Protein AF-A0A3S1H1I8-F1 (afdb_monomer_lite)

Radius of gyration: 15.58 Å; chains: 1; bounding box: 34×15×45 Å

Secondary structure (DSSP, 8-state):
---GGG-EEEEEEEESTTSSS--EEEEEEE-TTS-EEEEE----B---TTSTT---B----

Sequence (61 aa):
MANRENAELVFAPLGGVGEIGMNLALYGYGPADGREWIIVDVGVTFPDSAHPGVDLILPDT

Structure (mmCIF, N/CA/C/O backbone):
data_AF-A0A3S1H1I8-F1
#
_entry.id   AF-A0A3S1H1I8-F1
#
loop_
_atom_site.group_PDB
_atom_site.id
_atom_site.type_symbol
_atom_site.label_atom_id
_atom_site.label_alt_id
_atom_site.label_comp_id
_atom_site.label_asym_id
_atom_site.label_entity_id
_atom_site.label_seq_id
_atom_site.pdbx_PDB_ins_code
_atom_site.Cartn_x
_atom_site.Cartn_y
_atom_site.Cartn_z
_atom_site.occupancy
_atom_site.B_iso_or_equiv
_atom_site.auth_seq_id
_atom_site.auth_comp_id
_atom_site.auth_asym_id
_atom_site.auth_atom_id
_atom_site.pdbx_PDB_model_num
ATOM 1 N N . MET A 1 1 ? -19.102 6.386 12.692 1.00 60.16 1 MET A N 1
ATOM 2 C CA . MET A 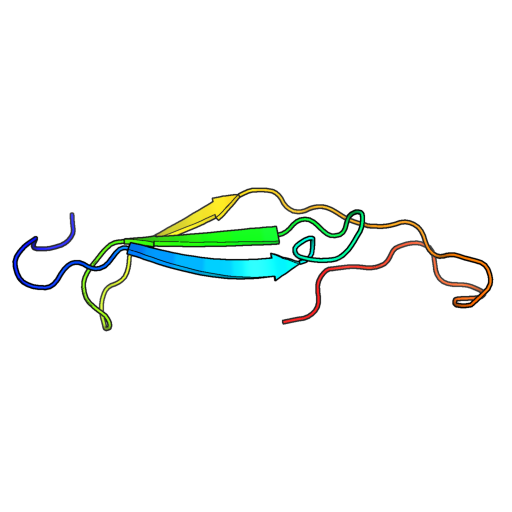1 1 ? -17.961 6.794 13.535 1.00 60.16 1 MET A CA 1
ATOM 3 C C . MET A 1 1 ? -17.701 5.690 14.533 1.00 60.16 1 MET A C 1
ATOM 5 O O . MET A 1 1 ? -18.590 5.386 15.322 1.00 60.16 1 MET A O 1
ATOM 9 N N . ALA A 1 2 ? -16.523 5.074 14.452 1.00 59.94 2 ALA A N 1
ATOM 10 C CA . ALA A 1 2 ? -16.118 3.968 15.312 1.00 59.94 2 ALA A CA 1
ATOM 11 C C . ALA A 1 2 ? -16.299 4.287 16.809 1.00 59.94 2 ALA A C 1
ATOM 13 O O . ALA A 1 2 ? -15.914 5.358 17.286 1.00 59.94 2 ALA A O 1
ATOM 14 N N . ASN A 1 3 ? -16.879 3.340 17.550 1.00 68.44 3 ASN A N 1
ATOM 15 C CA . ASN A 1 3 ? -16.900 3.366 19.010 1.00 68.44 3 ASN A CA 1
ATOM 16 C C . ASN A 1 3 ? -15.447 3.324 19.523 1.00 68.44 3 ASN A C 1
ATOM 18 O O . ASN A 1 3 ? -14.678 2.448 19.131 1.00 68.44 3 ASN A O 1
ATOM 22 N N . ARG A 1 4 ? -15.067 4.285 20.374 1.00 71.69 4 ARG A N 1
ATOM 23 C CA . ARG A 1 4 ? -13.685 4.468 20.842 1.00 71.69 4 ARG A CA 1
ATOM 24 C C . ARG A 1 4 ? -13.187 3.370 21.775 1.00 71.69 4 ARG A C 1
ATOM 26 O O . ARG A 1 4 ? -11.976 3.223 21.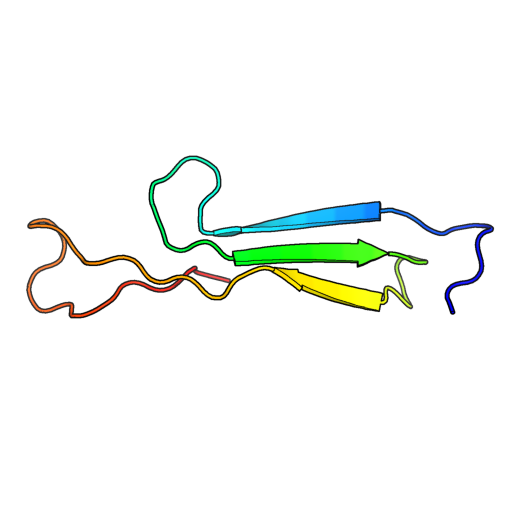886 1.00 71.69 4 ARG A O 1
ATOM 33 N N . GLU A 1 5 ? -14.072 2.622 22.431 1.00 79.06 5 GLU A N 1
ATOM 34 C CA . GLU A 1 5 ? -13.655 1.714 23.508 1.00 79.06 5 GLU A CA 1
ATOM 35 C C . GLU A 1 5 ? -12.777 0.540 23.044 1.00 79.06 5 GLU A C 1
ATOM 37 O O . GLU A 1 5 ? -12.023 0.027 23.858 1.00 79.06 5 GLU A O 1
ATOM 42 N N . ASN A 1 6 ? -12.776 0.190 21.749 1.00 87.31 6 ASN A N 1
ATOM 43 C CA . ASN A 1 6 ? -11.892 -0.830 21.155 1.00 87.31 6 ASN A CA 1
ATOM 44 C C . ASN A 1 6 ? -11.298 -0.381 19.804 1.00 87.31 6 ASN A C 1
ATOM 46 O O . ASN A 1 6 ? -11.048 -1.198 18.919 1.00 87.31 6 ASN A O 1
ATOM 50 N N . ALA A 1 7 ? -11.145 0.928 19.592 1.00 92.50 7 ALA A N 1
ATOM 51 C CA . ALA A 1 7 ? -10.634 1.440 18.327 1.00 92.50 7 ALA A CA 1
ATOM 52 C C . ALA A 1 7 ? -9.105 1.344 18.268 1.00 92.50 7 ALA A C 1
ATOM 54 O O . ALA A 1 7 ? -8.404 1.935 19.087 1.00 92.50 7 ALA A O 1
ATOM 55 N N . GLU A 1 8 ? -8.587 0.669 17.246 1.00 95.31 8 GLU A N 1
ATOM 56 C CA . GLU A 1 8 ? -7.151 0.599 16.973 1.00 95.31 8 GLU A CA 1
ATOM 57 C C . GLU A 1 8 ? -6.806 1.414 15.728 1.00 95.31 8 GLU A C 1
ATOM 59 O O . GLU A 1 8 ? -7.633 1.542 14.825 1.00 95.31 8 GLU A O 1
ATOM 64 N N . LEU A 1 9 ? -5.566 1.898 15.645 1.00 95.94 9 LEU A N 1
ATOM 65 C CA . LEU A 1 9 ? -4.977 2.379 14.398 1.00 95.94 9 LEU A CA 1
ATOM 66 C C . LEU A 1 9 ? -4.105 1.266 13.811 1.00 95.94 9 LEU A C 1
ATOM 68 O O . LEU A 1 9 ? -3.137 0.846 14.440 1.00 95.94 9 LEU A O 1
ATOM 72 N N . VAL A 1 10 ? -4.441 0.809 12.609 1.00 97.19 10 VAL A N 1
ATOM 73 C CA . VAL A 1 10 ? -3.684 -0.200 11.864 1.00 97.19 10 VAL A CA 1
ATOM 74 C C . VAL A 1 10 ? -3.044 0.452 10.652 1.00 97.19 10 VAL A C 1
ATOM 76 O O . VAL A 1 10 ? -3.702 1.184 9.913 1.00 97.19 10 VAL A O 1
ATOM 79 N N . PHE A 1 11 ? -1.764 0.158 10.454 1.00 96.94 11 PHE A N 1
ATOM 80 C CA . PHE A 1 11 ? -1.020 0.494 9.251 1.00 96.94 11 PHE A CA 1
ATOM 81 C C . PHE A 1 11 ? -0.707 -0.793 8.491 1.00 96.94 11 PHE A C 1
ATOM 83 O O . PHE A 1 11 ? -0.097 -1.704 9.049 1.00 96.94 11 PHE A O 1
ATOM 90 N N . ALA A 1 12 ? -1.137 -0.859 7.235 1.00 95.88 12 ALA A N 1
ATOM 91 C CA . ALA A 1 12 ? -0.890 -1.979 6.339 1.00 95.88 12 ALA A CA 1
ATOM 92 C C . ALA A 1 12 ? -0.270 -1.446 5.037 1.00 95.88 12 ALA A C 1
ATOM 94 O O . ALA A 1 12 ? -0.996 -0.940 4.175 1.00 95.88 12 ALA A O 1
ATOM 95 N N . PRO A 1 13 ? 1.067 -1.486 4.900 1.00 95.06 13 PRO A N 1
ATOM 96 C CA . PRO A 1 13 ? 1.721 -1.126 3.653 1.00 95.06 13 PRO A CA 1
ATOM 97 C C . PRO A 1 13 ? 1.589 -2.281 2.661 1.00 95.06 13 PRO A C 1
ATOM 99 O O . PRO A 1 13 ? 2.125 -3.359 2.899 1.00 95.06 13 PRO A O 1
ATOM 102 N N . LEU A 1 14 ? 0.878 -2.050 1.559 1.00 95.12 14 LEU A N 1
ATOM 103 C CA . LEU A 1 14 ? 0.770 -3.004 0.451 1.00 95.12 14 LEU A CA 1
ATOM 104 C C . LEU A 1 14 ? 1.799 -2.726 -0.653 1.00 95.12 14 LEU A C 1
ATOM 106 O O . LEU A 1 14 ? 1.990 -3.543 -1.542 1.00 95.12 14 LEU A O 1
ATOM 110 N N . GLY A 1 15 ? 2.495 -1.590 -0.595 1.00 94.69 15 GLY A N 1
ATOM 111 C CA . GLY A 1 15 ? 3.645 -1.325 -1.450 1.00 94.69 15 GLY A CA 1
ATOM 112 C C . GLY A 1 15 ? 4.422 -0.068 -1.056 1.00 94.69 15 GLY A C 1
ATOM 113 O O . GLY A 1 15 ? 3.930 0.783 -0.309 1.00 94.69 15 GLY A O 1
ATOM 114 N N . GLY A 1 16 ? 5.666 0.022 -1.531 1.00 93.12 16 GLY A N 1
ATOM 115 C CA . GLY A 1 16 ? 6.591 1.142 -1.307 1.00 93.12 16 GLY A CA 1
ATOM 116 C C . GLY A 1 16 ? 7.390 1.105 -0.001 1.00 93.12 16 GLY A C 1
ATOM 117 O O . GLY A 1 16 ? 8.401 1.795 0.121 1.00 93.12 16 GLY A O 1
ATOM 118 N N . VAL A 1 17 ? 7.015 0.285 0.986 1.00 93.94 17 VAL A N 1
ATOM 119 C CA . VAL A 1 17 ? 7.831 0.128 2.203 1.00 93.94 17 VAL A CA 1
ATOM 120 C C . V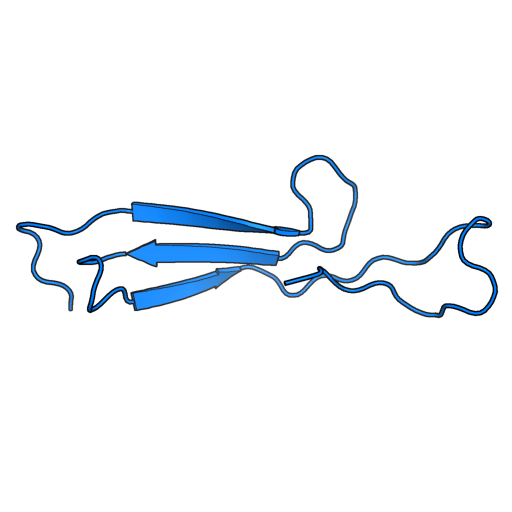AL A 1 17 ? 9.007 -0.806 1.929 1.00 93.94 17 VAL A C 1
ATOM 122 O O . VAL A 1 17 ? 8.817 -1.984 1.658 1.00 93.94 17 VAL A O 1
ATOM 125 N N . GLY A 1 18 ? 10.228 -0.280 2.059 1.00 92.06 18 GLY A N 1
ATOM 126 C CA . GLY A 1 18 ? 11.469 -1.033 1.836 1.00 92.06 18 GLY A CA 1
ATOM 127 C C . GLY A 1 18 ? 11.972 -1.015 0.389 1.00 92.06 18 GLY A C 1
ATOM 128 O O . GLY A 1 18 ? 13.056 -1.530 0.127 1.00 92.06 18 GLY A O 1
ATOM 129 N N . GLU A 1 19 ? 11.237 -0.379 -0.523 1.00 91.25 19 GLU A N 1
ATOM 130 C CA . GLU A 1 19 ? 11.529 -0.324 -1.958 1.00 91.25 19 GLU A CA 1
ATOM 131 C C . GLU A 1 19 ? 11.261 1.082 -2.525 1.00 91.25 19 GLU A C 1
ATOM 133 O O . GLU A 1 19 ? 10.821 1.982 -1.809 1.00 91.25 19 GLU A O 1
ATOM 138 N N . ILE A 1 20 ? 11.554 1.299 -3.811 1.00 90.56 20 ILE A N 1
ATOM 139 C CA . ILE A 1 20 ? 11.274 2.565 -4.502 1.00 90.56 20 ILE A CA 1
ATOM 140 C C . ILE A 1 20 ? 10.058 2.392 -5.421 1.00 90.56 20 ILE A C 1
ATOM 142 O O . ILE A 1 20 ? 10.082 1.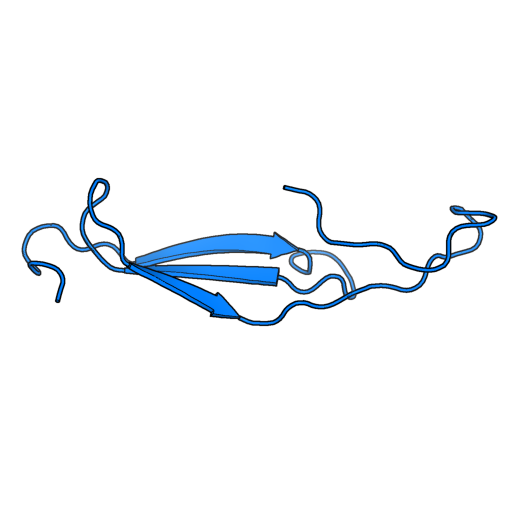603 -6.365 1.00 90.56 20 ILE A O 1
ATOM 146 N N . GLY A 1 21 ? 9.026 3.204 -5.182 1.00 92.88 21 GLY A N 1
ATOM 147 C CA . GLY A 1 21 ? 7.788 3.233 -5.965 1.00 92.88 21 GLY A CA 1
ATOM 148 C C . GLY A 1 21 ? 6.779 2.158 -5.541 1.00 92.88 21 GLY A C 1
ATOM 149 O O . GLY A 1 21 ? 6.887 1.619 -4.447 1.00 92.88 21 GLY A O 1
ATOM 150 N N . MET A 1 22 ? 5.747 1.907 -6.359 1.00 94.75 22 MET A N 1
ATOM 151 C CA . MET A 1 22 ? 4.585 1.071 -5.991 1.00 94.75 22 MET A CA 1
ATOM 152 C C . MET A 1 22 ? 3.964 1.483 -4.643 1.00 94.75 22 MET A C 1
ATOM 154 O O . MET A 1 22 ? 3.565 0.638 -3.850 1.00 94.75 22 MET A O 1
ATOM 158 N N . ASN A 1 23 ? 3.920 2.783 -4.335 1.00 95.69 23 ASN A N 1
ATOM 159 C CA . ASN A 1 23 ? 3.416 3.250 -3.041 1.00 95.69 23 ASN A CA 1
ATOM 160 C C . ASN A 1 23 ? 1.921 2.938 -2.903 1.00 95.69 23 ASN A C 1
ATOM 162 O O . ASN A 1 23 ? 1.108 3.458 -3.670 1.00 95.69 23 ASN A O 1
ATOM 166 N N . LEU A 1 24 ? 1.564 2.128 -1.908 1.00 97.00 24 LEU A N 1
ATOM 167 C CA . LEU A 1 24 ? 0.179 1.843 -1.549 1.00 97.00 24 LEU A CA 1
ATOM 168 C C . LEU A 1 24 ? 0.103 1.543 -0.055 1.00 97.00 24 LEU A C 1
ATOM 170 O O . LEU A 1 24 ? 0.584 0.511 0.415 1.00 97.00 24 LEU A O 1
ATOM 174 N N . ALA A 1 25 ? -0.511 2.447 0.701 1.00 96.19 25 ALA A N 1
ATOM 175 C CA . ALA A 1 25 ? -0.665 2.303 2.141 1.00 96.19 25 ALA A CA 1
ATOM 176 C C . ALA A 1 25 ? -2.136 2.335 2.545 1.00 96.19 25 ALA A C 1
ATOM 178 O O . ALA A 1 25 ? -2.897 3.194 2.099 1.00 96.19 25 ALA A O 1
ATOM 179 N N . LEU A 1 26 ? -2.520 1.442 3.458 1.00 96.81 26 LEU A N 1
ATOM 180 C CA . LEU A 1 26 ? -3.801 1.516 4.145 1.00 96.81 26 LEU A CA 1
ATOM 181 C C . LEU A 1 26 ? -3.620 1.938 5.594 1.00 96.81 26 LEU A C 1
ATOM 183 O O . LEU A 1 26 ? -2.833 1.362 6.350 1.00 96.81 26 LEU A O 1
ATOM 187 N N . TYR A 1 27 ? -4.434 2.910 5.985 1.00 97.50 27 TYR A N 1
ATOM 188 C CA . TYR A 1 27 ? -4.646 3.291 7.370 1.00 97.50 27 TYR A CA 1
ATOM 189 C C . TYR A 1 27 ? -6.064 2.913 7.757 1.00 97.50 27 TYR A C 1
ATOM 191 O O . TYR A 1 27 ? -7.029 3.393 7.164 1.00 97.50 27 TYR A O 1
ATOM 199 N N . GLY A 1 28 ? -6.194 2.039 8.745 1.00 96.88 28 GLY A N 1
ATOM 200 C CA . GLY A 1 28 ? -7.483 1.591 9.247 1.00 96.88 28 GLY A CA 1
ATOM 201 C C . GLY A 1 28 ? -7.706 2.056 10.676 1.00 96.88 28 GLY A C 1
ATOM 202 O O . GLY A 1 28 ? -6.856 1.822 11.534 1.00 96.88 28 GLY A O 1
ATOM 203 N N . TYR A 1 29 ? -8.859 2.655 10.963 1.00 96.12 29 TYR A N 1
ATOM 204 C CA . TYR A 1 29 ? -9.228 3.089 12.308 1.00 96.12 29 TYR A CA 1
ATOM 205 C C . TYR A 1 29 ? -10.583 2.523 12.736 1.00 96.12 29 TYR A C 1
ATOM 207 O O . TYR A 1 29 ? -11.559 2.580 11.990 1.00 96.12 29 TYR A O 1
ATOM 215 N N . GLY A 1 30 ? -10.646 1.976 13.951 1.00 95.38 30 GLY A N 1
ATOM 216 C CA . GLY A 1 30 ? -11.870 1.416 14.528 1.00 95.38 30 GLY A CA 1
ATOM 217 C C . GLY A 1 30 ? -11.694 0.003 15.091 1.00 95.38 30 GLY A C 1
ATOM 218 O O . GLY A 1 30 ? -10.559 -0.472 15.188 1.00 95.38 30 GLY A O 1
ATOM 219 N N . PRO A 1 31 ? -12.795 -0.644 15.513 1.00 94.44 31 PRO A N 1
ATOM 220 C CA . PRO A 1 31 ? -12.768 -2.015 16.017 1.00 94.44 31 PRO A CA 1
ATOM 221 C C . PRO A 1 31 ? -12.426 -3.007 14.899 1.00 94.44 31 PRO A C 1
ATOM 223 O O . PRO A 1 31 ? -12.637 -2.722 13.720 1.00 94.44 31 PRO A O 1
ATOM 226 N N . ALA A 1 32 ? -11.902 -4.181 15.258 1.00 90.81 32 ALA A N 1
ATOM 227 C CA . ALA A 1 32 ? -11.400 -5.163 14.293 1.00 90.81 32 ALA A CA 1
ATOM 228 C C . ALA A 1 32 ? -12.443 -5.619 13.249 1.00 90.81 32 ALA A C 1
ATOM 230 O O . ALA A 1 32 ? -12.092 -5.821 12.090 1.00 90.81 32 ALA A O 1
ATOM 231 N N . ASP A 1 33 ? -13.712 -5.738 13.640 1.00 91.56 33 ASP A N 1
ATOM 232 C CA . ASP A 1 33 ? -14.849 -6.178 12.818 1.00 91.56 33 ASP A CA 1
ATOM 233 C C . ASP A 1 33 ? -15.581 -5.037 12.086 1.00 91.56 33 ASP A C 1
ATOM 235 O O . ASP A 1 33 ? -16.465 -5.288 11.268 1.00 91.56 33 ASP A O 1
ATOM 239 N N . GLY A 1 34 ? -15.209 -3.784 12.352 1.00 91.50 34 GLY A N 1
ATOM 240 C CA . GLY A 1 34 ? -15.879 -2.590 11.828 1.00 91.50 34 GLY A CA 1
ATOM 241 C C . GLY A 1 34 ? -14.909 -1.471 11.467 1.00 91.50 34 GLY A C 1
ATOM 242 O O . GLY A 1 34 ? -15.236 -0.295 11.624 1.00 91.50 34 GLY A O 1
ATOM 243 N N . ARG A 1 35 ? -13.693 -1.831 11.052 1.00 93.81 35 ARG A N 1
ATOM 244 C CA . ARG A 1 35 ? -12.623 -0.876 10.765 1.00 93.81 35 ARG A CA 1
ATOM 245 C C . ARG A 1 35 ? -12.956 -0.050 9.523 1.00 93.81 35 ARG A C 1
ATOM 247 O O . ARG A 1 35 ? -13.230 -0.600 8.458 1.00 93.81 35 ARG A O 1
ATOM 254 N N . GLU A 1 36 ? -12.899 1.270 9.663 1.00 95.81 36 GLU A N 1
ATOM 255 C CA . GLU A 1 36 ? -12.985 2.208 8.544 1.00 95.81 36 GLU A CA 1
ATOM 256 C C . GLU A 1 36 ? -11.573 2.415 7.974 1.00 95.81 36 GLU A C 1
ATOM 258 O O . GLU A 1 36 ? -10.607 2.517 8.733 1.00 95.81 36 GLU A O 1
ATOM 263 N N . TRP A 1 37 ? -11.438 2.460 6.647 1.00 96.50 37 TRP A N 1
ATOM 264 C CA . TRP A 1 37 ? -10.139 2.467 5.967 1.00 96.50 37 TRP A CA 1
ATOM 265 C C . TRP A 1 37 ? -9.950 3.702 5.093 1.00 96.50 37 TRP A C 1
ATOM 267 O O . TRP A 1 37 ? -10.879 4.167 4.435 1.00 96.50 37 TRP A O 1
ATOM 277 N N . ILE A 1 38 ? -8.713 4.188 5.051 1.00 97.50 38 ILE A N 1
ATOM 278 C CA . ILE A 1 38 ? -8.233 5.206 4.123 1.00 97.50 38 ILE A CA 1
ATOM 279 C C . ILE A 1 38 ? -7.076 4.600 3.339 1.00 97.50 38 ILE A C 1
ATOM 281 O O . ILE A 1 38 ? -6.122 4.085 3.925 1.00 97.50 38 ILE A O 1
ATOM 285 N N . ILE A 1 39 ? -7.168 4.692 2.016 1.00 97.12 39 ILE A N 1
ATOM 286 C CA . ILE A 1 39 ? -6.065 4.393 1.106 1.00 97.12 39 ILE A CA 1
ATOM 287 C C . ILE A 1 39 ? -5.278 5.682 0.889 1.00 97.12 39 ILE A C 1
ATOM 289 O O . ILE A 1 39 ? -5.864 6.739 0.642 1.00 97.12 39 ILE A O 1
ATOM 293 N N . VAL A 1 40 ? -3.958 5.586 0.983 1.00 96.75 40 VAL A N 1
ATOM 294 C CA . VAL A 1 40 ? -3.027 6.663 0.660 1.00 96.75 40 VAL A CA 1
ATOM 295 C C . VAL A 1 40 ? -2.142 6.189 -0.484 1.00 96.75 40 VAL A C 1
ATOM 297 O O . VAL A 1 40 ? -1.465 5.167 -0.363 1.00 96.75 40 VAL A O 1
ATOM 300 N N . ASP A 1 41 ? -2.168 6.970 -1.564 1.00 96.75 41 ASP A N 1
ATOM 301 C CA . ASP A 1 41 ? -1.562 6.696 -2.866 1.00 96.75 41 ASP A CA 1
ATOM 302 C C . ASP A 1 41 ? -2.070 5.431 -3.573 1.00 96.75 41 ASP A C 1
ATOM 304 O O . ASP A 1 41 ? -2.677 4.535 -2.993 1.00 96.75 41 ASP A O 1
ATOM 308 N N . VAL A 1 42 ? -1.840 5.403 -4.884 1.00 95.12 42 VAL A N 1
ATOM 309 C CA . VAL A 1 42 ? -2.014 4.233 -5.753 1.00 95.12 42 VAL A CA 1
ATOM 310 C C . VAL A 1 42 ? -0.879 4.273 -6.777 1.00 95.12 42 VAL A C 1
ATOM 312 O O . VAL A 1 42 ? -1.074 4.499 -7.971 1.00 95.12 42 VAL A O 1
ATOM 315 N N . GLY A 1 43 ? 0.346 4.222 -6.261 1.00 94.81 43 GLY A N 1
ATOM 316 C CA . GLY A 1 43 ? 1.566 4.376 -7.035 1.00 94.81 43 GLY A CA 1
ATOM 317 C C . GLY A 1 43 ? 1.867 3.160 -7.906 1.00 94.81 43 GLY A C 1
ATOM 318 O O . GLY A 1 43 ? 1.476 2.035 -7.607 1.00 94.81 43 GLY A O 1
ATOM 319 N N . VAL A 1 44 ? 2.632 3.400 -8.966 1.00 95.56 44 VAL A N 1
ATOM 320 C CA . VAL A 1 44 ? 3.161 2.375 -9.874 1.00 95.56 44 VAL A CA 1
ATOM 321 C C . VAL A 1 44 ? 4.678 2.506 -9.956 1.00 95.56 44 VAL A C 1
ATOM 323 O O . VAL A 1 44 ? 5.220 3.574 -9.657 1.00 95.56 44 VAL A O 1
ATOM 326 N N . THR A 1 45 ? 5.361 1.445 -10.379 1.00 95.12 45 THR A N 1
ATOM 327 C CA . THR A 1 45 ? 6.800 1.478 -10.680 1.00 95.12 45 THR A CA 1
ATOM 328 C C . THR A 1 45 ? 7.059 1.073 -12.117 1.00 95.12 45 THR A C 1
ATOM 330 O O . THR A 1 45 ? 6.369 0.222 -12.677 1.00 95.12 45 THR A O 1
ATOM 333 N N . PHE A 1 46 ? 8.072 1.693 -12.717 1.00 94.38 46 PHE A N 1
ATOM 334 C CA . PHE A 1 46 ? 8.568 1.278 -14.018 1.00 94.38 46 PHE A CA 1
ATOM 335 C C . PHE A 1 46 ? 9.532 0.094 -13.876 1.00 94.38 46 PHE A C 1
ATOM 337 O O . PHE A 1 46 ? 10.382 0.111 -12.984 1.00 94.38 46 PHE A O 1
ATOM 344 N N . PRO A 1 47 ? 9.417 -0.915 -14.750 1.00 92.75 47 PRO A N 1
ATOM 345 C CA . PRO A 1 47 ? 10.274 -2.089 -14.722 1.00 92.75 47 PRO A CA 1
ATOM 346 C C . PRO A 1 47 ? 11.718 -1.758 -15.100 1.00 92.75 47 PRO A C 1
ATOM 348 O O . PRO A 1 47 ? 12.002 -0.803 -15.825 1.00 92.75 47 PRO A O 1
ATOM 351 N N . ASP A 1 48 ? 12.633 -2.596 -14.626 1.00 92.56 48 ASP A N 1
ATOM 352 C CA . ASP A 1 48 ? 14.043 -2.577 -14.996 1.00 92.56 48 ASP A CA 1
ATOM 353 C C . ASP A 1 48 ? 14.377 -3.695 -16.001 1.00 92.56 48 ASP A C 1
ATOM 355 O O . ASP A 1 48 ? 13.507 -4.396 -16.526 1.00 92.56 48 ASP A O 1
ATOM 359 N N . SER A 1 49 ? 15.668 -3.884 -16.284 1.00 94.44 49 SER A N 1
ATOM 360 C CA . SER A 1 49 ? 16.133 -4.918 -17.213 1.00 94.44 49 SER A CA 1
ATOM 361 C C . SER A 1 49 ? 15.846 -6.354 -16.754 1.00 94.44 49 SER A C 1
ATOM 363 O O . SER A 1 49 ? 15.959 -7.263 -17.578 1.00 94.44 49 SER A O 1
ATOM 365 N N . ALA A 1 50 ? 15.463 -6.581 -15.491 1.00 94.00 50 ALA A N 1
ATOM 366 C CA . ALA A 1 50 ? 15.044 -7.896 -15.011 1.00 94.00 50 ALA A CA 1
ATOM 367 C C . ALA A 1 50 ? 13.605 -8.250 -15.433 1.00 94.00 50 ALA A C 1
ATOM 369 O O . ALA A 1 50 ? 13.228 -9.420 -15.371 1.00 94.00 50 ALA A O 1
ATOM 370 N N . HIS A 1 51 ? 12.829 -7.274 -15.921 1.00 93.44 51 HIS A N 1
ATOM 371 C CA . HIS A 1 51 ? 11.413 -7.415 -16.270 1.00 93.44 51 HIS A CA 1
ATOM 372 C C . HIS A 1 51 ? 11.147 -7.076 -17.755 1.00 93.44 51 HIS A C 1
ATOM 374 O O . HIS A 1 51 ? 10.451 -6.106 -18.069 1.00 93.44 51 HIS A O 1
ATOM 380 N N . PRO A 1 52 ? 11.700 -7.850 -18.712 1.00 93.75 52 PRO A N 1
ATOM 381 C CA . PRO A 1 52 ? 11.579 -7.545 -20.134 1.00 93.75 52 PRO A CA 1
ATOM 382 C C . PRO A 1 52 ? 10.130 -7.6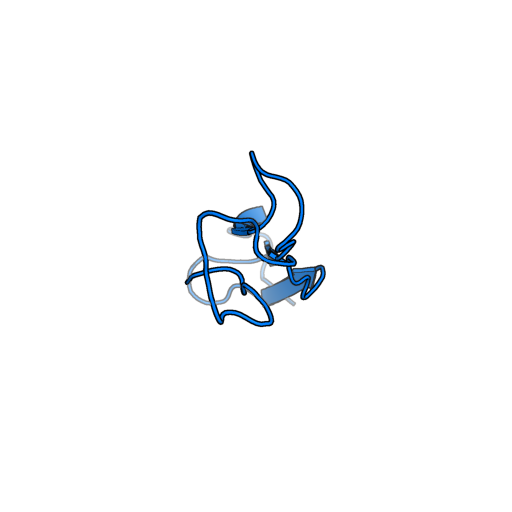67 -20.626 1.00 93.75 52 PRO A C 1
ATOM 384 O O . PRO A 1 52 ? 9.477 -8.689 -20.429 1.00 93.75 52 PRO A O 1
ATOM 387 N N . GLY A 1 53 ? 9.654 -6.635 -21.326 1.00 95.38 53 GLY A N 1
ATOM 388 C CA . GLY A 1 53 ? 8.309 -6.599 -21.915 1.00 95.38 53 GLY A CA 1
ATOM 389 C C . GLY A 1 53 ? 7.193 -6.196 -20.948 1.00 95.38 53 GLY A C 1
ATOM 390 O O . GLY A 1 53 ? 6.036 -6.174 -21.354 1.00 95.38 53 GLY A O 1
ATOM 391 N N . VAL A 1 54 ? 7.524 -5.874 -19.696 1.00 96.19 54 VAL A N 1
ATOM 392 C CA . VAL A 1 54 ? 6.590 -5.258 -18.747 1.00 96.19 54 VAL A CA 1
ATOM 393 C C . VAL A 1 54 ? 6.564 -3.745 -18.989 1.00 96.19 54 VAL A C 1
ATOM 395 O O . VAL A 1 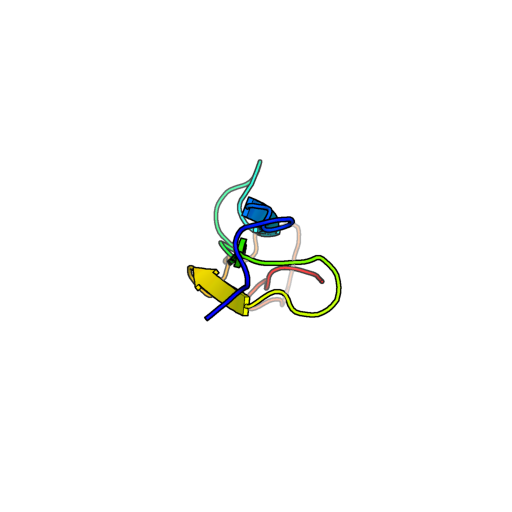54 ? 7.609 -3.151 -19.246 1.00 96.19 54 VAL A O 1
ATOM 398 N N . ASP A 1 55 ? 5.387 -3.121 -18.889 1.00 94.62 55 ASP A N 1
ATOM 399 C CA . ASP A 1 55 ? 5.231 -1.660 -18.991 1.00 94.62 55 ASP A CA 1
ATOM 400 C C . ASP A 1 55 ? 5.175 -0.984 -17.611 1.00 94.62 55 ASP A C 1
ATOM 402 O O . ASP A 1 55 ? 5.765 0.075 -17.399 1.00 94.62 55 ASP A O 1
ATOM 406 N N . LEU A 1 56 ? 4.463 -1.601 -16.663 1.00 94.44 56 LEU A N 1
ATOM 407 C CA . LEU A 1 56 ? 4.257 -1.110 -15.300 1.00 94.44 56 LEU A CA 1
ATOM 408 C C . LEU A 1 56 ? 4.212 -2.277 -14.313 1.00 94.44 56 LEU A C 1
ATOM 410 O O . LEU A 1 56 ? 3.683 -3.343 -14.628 1.00 94.44 56 LEU A O 1
ATOM 414 N N . ILE A 1 57 ? 4.709 -2.032 -13.105 1.00 93.56 57 ILE A N 1
ATOM 415 C CA . ILE A 1 57 ? 4.595 -2.926 -11.954 1.00 93.56 57 ILE A CA 1
ATOM 416 C C . ILE A 1 57 ? 3.667 -2.267 -10.928 1.00 93.56 57 ILE A C 1
ATOM 418 O O . ILE A 1 57 ? 3.779 -1.068 -10.642 1.00 93.56 57 ILE A O 1
ATOM 422 N N . LEU A 1 58 ? 2.728 -3.059 -10.415 1.00 94.31 58 LEU A N 1
ATOM 423 C CA . LEU A 1 58 ? 1.739 -2.665 -9.418 1.00 94.31 58 LEU A CA 1
ATOM 424 C C . LEU A 1 58 ? 2.087 -3.295 -8.058 1.00 94.31 58 LEU A C 1
ATOM 426 O O . LEU A 1 58 ? 2.686 -4.370 -8.044 1.00 94.31 58 LEU A O 1
ATOM 430 N N . PRO A 1 59 ? 1.685 -2.670 -6.937 1.00 90.25 59 PRO A N 1
ATOM 431 C CA . PRO A 1 59 ? 1.738 -3.304 -5.621 1.00 90.25 59 PRO A CA 1
ATOM 432 C C . PRO A 1 59 ? 0.962 -4.634 -5.627 1.00 90.25 59 PRO A C 1
ATOM 434 O O . PRO A 1 59 ? -0.156 -4.681 -6.146 1.00 90.25 59 PRO A O 1
ATOM 437 N N . ASP A 1 60 ? 1.551 -5.690 -5.062 1.00 79.81 60 ASP A N 1
ATOM 438 C CA . ASP A 1 60 ? 0.921 -7.012 -4.918 1.00 79.81 60 ASP A CA 1
ATOM 439 C C . ASP A 1 60 ? 0.100 -7.085 -3.618 1.00 79.81 60 ASP A C 1
ATOM 441 O O . ASP A 1 60 ? 0.448 -6.437 -2.627 1.00 79.81 60 ASP A O 1
ATOM 445 N N . THR A 1 61 ? -0.998 -7.846 -3.618 1.00 60.47 61 THR A N 1
ATOM 446 C CA . THR A 1 61 ? -1.954 -7.919 -2.493 1.00 60.47 61 THR A CA 1
ATOM 447 C C . THR A 1 61 ? -2.154 -9.328 -1.977 1.00 60.47 61 THR A C 1
ATOM 449 O O . THR A 1 61 ? -2.502 -10.193 -2.813 1.00 60.47 61 THR A O 1
#

Foldseek 3Di:
DADPPAWDWDKDFLDDVPDHWLGWIKIWIHHPVDTDIDIDDFIWDADDPVDPPDGIHHRDD

pLDDT: mean 91.52, std 8.95, range [59.94, 97.5]